Protein AF-A0A2X4UTM6-F1 (afdb_monomer_lite)

Foldseek 3Di:
DADEFAQVLLPVFDFDQDLVLADPVLSVVVVVVVVQQVVLAKDKGWPGFAGALSNLLLQQVLVCLLVVVDQQVPRDDDPPHRYRLFDADPVRHGDSVVSNVRSVNNCVSVVNPPPPHGRDSDDCNNNRNDIDMDMDGPAFGFGADPVGGDGPGPDPPPPD

Secondary structure (DSSP, 8-state):
--EE-SGGGGGTSPPP-SGGGS-HHHHHHHHHHHHHHHHTT-EEEEEE----HHHHHHHHHHHHHHTTSS-GGGSPPBTTB-EE---B-TTSSB-HHHHHHHHHHHHHHTT-TT-SSPPPSS-TTTTT---EEEEE-SS----EETTEE-----------

Organism: Serratia plymuthica (NCBI:txid82996)

Radius of gyration: 20.81 Å; chains: 1; bounding box: 56×42×50 Å

Structure (mmCIF, N/CA/C/O backbone):
data_AF-A0A2X4UTM6-F1
#
_entry.id   AF-A0A2X4UTM6-F1
#
loop_
_atom_site.group_PDB
_atom_site.id
_atom_site.type_symbol
_atom_site.label_atom_id
_atom_site.label_alt_id
_atom_site.label_comp_id
_atom_site.label_asym_id
_atom_site.label_entity_id
_atom_site.label_seq_id
_atom_site.pdbx_PDB_ins_code
_atom_site.Cartn_x
_atom_site.Cartn_y
_atom_site.Cartn_z
_atom_site.occupancy
_atom_site.B_iso_or_equiv
_atom_site.auth_seq_id
_atom_site.auth_comp_id
_atom_site.auth_asym_id
_atom_s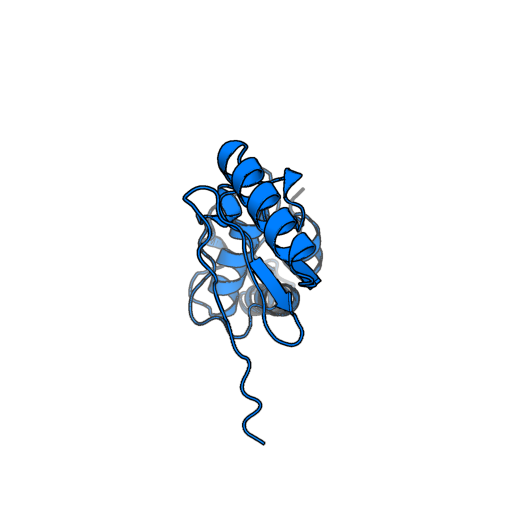ite.auth_atom_id
_atom_site.pdbx_PDB_model_num
ATOM 1 N N . MET A 1 1 ? 19.499 11.934 -8.343 1.00 78.31 1 MET A N 1
ATOM 2 C CA . MET A 1 1 ? 20.039 10.653 -8.849 1.00 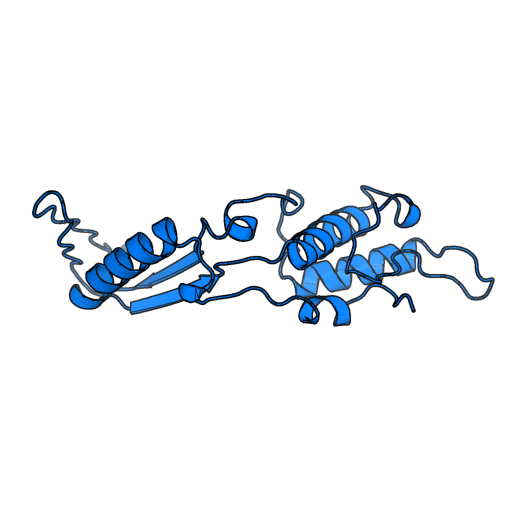78.31 1 MET A CA 1
ATOM 3 C C . MET A 1 1 ? 18.927 9.618 -8.764 1.00 78.31 1 MET A C 1
ATOM 5 O O . MET A 1 1 ? 18.189 9.668 -7.787 1.00 78.31 1 MET A O 1
ATOM 9 N N . TYR A 1 2 ? 18.757 8.771 -9.782 1.00 90.75 2 TYR A N 1
ATOM 10 C CA . TYR A 1 2 ? 17.765 7.690 -9.754 1.00 90.75 2 TYR A CA 1
ATOM 11 C C . TYR A 1 2 ? 18.371 6.435 -9.129 1.00 90.75 2 TYR A C 1
ATOM 13 O O . TYR A 1 2 ? 19.549 6.148 -9.335 1.00 90.75 2 TYR A O 1
ATOM 21 N N . GLU A 1 3 ? 17.568 5.698 -8.371 1.00 96.00 3 GLU A N 1
ATOM 22 C CA . GLU A 1 3 ? 17.997 4.499 -7.663 1.00 96.00 3 GLU A CA 1
ATOM 23 C C . GLU A 1 3 ? 17.178 3.281 -8.107 1.00 96.00 3 GLU A C 1
ATOM 25 O O . GLU A 1 3 ? 15.949 3.329 -8.154 1.00 96.00 3 GLU A O 1
ATOM 30 N N . LEU A 1 4 ? 17.867 2.172 -8.403 1.00 97.50 4 LEU A N 1
ATOM 31 C CA . LEU A 1 4 ? 17.237 0.935 -8.872 1.00 97.50 4 LEU A CA 1
ATOM 32 C C . LEU A 1 4 ? 16.150 0.437 -7.914 1.00 97.50 4 LEU A C 1
ATOM 34 O O . LEU A 1 4 ? 16.331 0.435 -6.690 1.00 97.50 4 LEU A O 1
ATOM 38 N N . SER A 1 5 ? 15.042 -0.021 -8.496 1.00 97.69 5 SER A N 1
ATOM 39 C CA . SER A 1 5 ? 13.941 -0.668 -7.787 1.00 97.69 5 SER A CA 1
ATOM 40 C C . SER A 1 5 ? 14.411 -1.911 -7.022 1.00 97.69 5 SER A C 1
ATOM 42 O O . SER A 1 5 ? 15.411 -2.543 -7.367 1.00 97.69 5 SER A O 1
ATOM 44 N N . GLY A 1 6 ? 13.694 -2.256 -5.953 1.00 97.00 6 GLY A N 1
ATOM 45 C CA . GLY A 1 6 ? 14.023 -3.379 -5.074 1.00 97.00 6 GLY A CA 1
ATOM 46 C C . GLY A 1 6 ? 13.593 -3.127 -3.631 1.00 97.00 6 GLY A C 1
ATOM 47 O O . GLY A 1 6 ? 13.046 -2.071 -3.315 1.00 97.00 6 GLY A O 1
ATOM 48 N N . LYS A 1 7 ? 13.859 -4.094 -2.742 1.00 96.62 7 LYS A N 1
ATOM 49 C CA . LYS A 1 7 ? 13.343 -4.118 -1.355 1.00 96.62 7 LYS A CA 1
ATOM 50 C C . LYS A 1 7 ? 13.558 -2.821 -0.582 1.00 96.62 7 LYS A C 1
ATOM 52 O O . LYS A 1 7 ? 12.656 -2.392 0.113 1.00 96.62 7 LYS A O 1
ATOM 57 N N . LYS A 1 8 ? 14.706 -2.161 -0.745 1.00 96.25 8 LYS A N 1
ATOM 58 C CA . LYS A 1 8 ? 15.014 -0.887 -0.071 1.00 96.25 8 LYS A CA 1
ATOM 59 C C . LYS A 1 8 ? 13.925 0.175 -0.240 1.00 96.25 8 LYS A C 1
ATOM 61 O O . LYS A 1 8 ? 13.578 0.844 0.720 1.00 96.25 8 LYS A O 1
ATOM 66 N N . TRP A 1 9 ? 13.290 0.250 -1.410 1.00 97.31 9 TRP A N 1
ATOM 67 C CA . TRP A 1 9 ? 12.232 1.225 -1.674 1.00 97.31 9 TRP A CA 1
ATOM 68 C C . TRP A 1 9 ? 10.987 1.036 -0.796 1.00 97.31 9 TRP A C 1
ATOM 70 O O . TRP A 1 9 ? 10.194 1.969 -0.653 1.00 97.31 9 TRP A O 1
ATOM 80 N N . THR A 1 10 ? 10.792 -0.134 -0.176 1.00 95.62 10 THR A N 1
ATOM 81 C CA . THR A 1 10 ? 9.603 -0.402 0.647 1.00 95.62 10 THR A CA 1
ATOM 82 C C . THR A 1 10 ? 9.571 0.382 1.957 1.00 95.62 10 THR A C 1
ATOM 84 O O . THR A 1 10 ? 8.479 0.611 2.498 1.00 95.62 10 THR A O 1
ATOM 87 N N . SER A 1 11 ? 10.731 0.859 2.419 1.00 95.19 11 SER A N 1
ATOM 88 C CA . SER A 1 11 ? 10.885 1.666 3.630 1.00 95.19 11 SER A CA 1
ATOM 89 C C . SER A 1 11 ? 10.924 3.177 3.373 1.00 95.19 11 SER A C 1
ATOM 91 O O . SER A 1 11 ? 10.739 3.936 4.318 1.00 95.19 11 SER A O 1
ATOM 93 N N . HIS A 1 12 ? 11.091 3.632 2.123 1.00 95.00 12 HIS A N 1
ATOM 94 C CA . HIS A 1 12 ? 11.254 5.061 1.796 1.00 95.00 12 HIS A CA 1
ATOM 95 C C . HIS A 1 12 ? 9.984 5.884 2.056 1.00 95.00 12 HIS A C 1
ATOM 97 O O . HIS A 1 12 ? 10.057 7.057 2.405 1.00 95.00 12 HIS A O 1
ATOM 103 N N . PHE A 1 13 ? 8.812 5.261 1.898 1.00 94.31 13 PHE A N 1
ATOM 104 C CA . PHE A 1 13 ? 7.514 5.894 2.133 1.00 94.31 13 PHE A CA 1
ATOM 105 C C . PHE A 1 13 ? 6.676 4.988 3.025 1.00 94.31 13 PHE A C 1
ATOM 107 O O . PHE A 1 13 ? 5.951 4.099 2.557 1.00 94.31 13 PHE A O 1
ATOM 114 N N . GLN A 1 14 ? 6.827 5.165 4.333 1.00 93.25 14 GLN A N 1
ATOM 115 C CA . GLN A 1 14 ? 6.091 4.388 5.321 1.00 93.25 14 GLN A CA 1
ATOM 116 C C . GLN A 1 14 ? 4.624 4.824 5.370 1.00 93.25 14 GLN A C 1
ATOM 118 O O . GLN A 1 14 ? 4.295 5.998 5.223 1.00 93.25 14 GLN A O 1
ATOM 123 N N . GLY A 1 15 ? 3.730 3.848 5.533 1.00 91.56 15 GLY A N 1
ATOM 124 C CA . GLY A 1 15 ? 2.346 4.140 5.898 1.00 91.56 15 GLY A CA 1
ATOM 125 C C . GLY A 1 15 ? 2.258 4.575 7.359 1.00 91.56 15 GLY A C 1
ATOM 126 O O . GLY A 1 15 ? 3.194 4.379 8.130 1.00 91.56 15 GLY A O 1
ATOM 127 N N . SER A 1 16 ? 1.115 5.126 7.742 1.00 93.94 16 SER A N 1
ATOM 128 C CA . SER A 1 16 ? 0.795 5.430 9.133 1.00 93.94 16 SER A CA 1
ATOM 129 C C . SER A 1 16 ? -0.088 4.340 9.737 1.00 93.94 16 SER A C 1
ATOM 131 O O . SER A 1 16 ? -0.835 3.670 9.025 1.00 93.94 16 SER A O 1
ATOM 133 N N . ASN A 1 17 ? -0.019 4.185 11.055 1.00 92.94 17 ASN A N 1
ATOM 134 C CA . ASN A 1 17 ? -0.952 3.417 11.884 1.00 92.94 17 ASN A CA 1
ATOM 135 C C . ASN A 1 17 ? -1.607 4.302 12.965 1.00 92.94 17 ASN A C 1
ATOM 137 O O . ASN A 1 17 ? -2.166 3.808 13.941 1.00 92.94 17 ASN A O 1
ATOM 141 N N . SER A 1 18 ? -1.526 5.625 12.800 1.00 95.19 18 SER A N 1
ATOM 142 C CA . SER A 1 18 ? -2.017 6.615 13.755 1.00 95.19 18 SER A CA 1
ATOM 143 C C . SER A 1 18 ? -3.258 7.325 13.230 1.00 95.19 18 SER A C 1
ATOM 145 O O . SER A 1 18 ? -3.317 7.719 12.058 1.00 95.19 18 SER A O 1
ATOM 147 N N . THR A 1 19 ? -4.235 7.553 14.108 1.00 95.19 19 THR A N 1
ATOM 148 C CA . THR 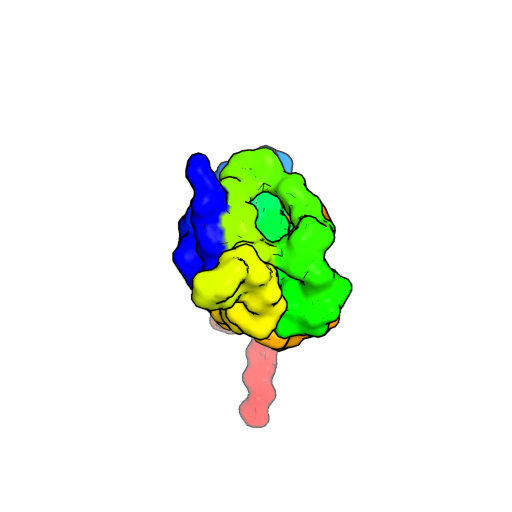A 1 19 ? -5.443 8.320 13.774 1.00 95.19 19 THR A CA 1
ATOM 149 C C . THR A 1 19 ? -5.142 9.781 13.457 1.00 95.19 19 THR A C 1
ATOM 151 O O . THR A 1 19 ? -5.856 10.367 12.657 1.00 95.19 19 THR A O 1
ATOM 154 N N . LYS A 1 20 ? -4.021 10.326 13.950 1.00 95.62 20 LYS A N 1
ATOM 155 C CA . LYS A 1 20 ? -3.574 11.709 13.683 1.00 95.62 20 LYS A CA 1
ATOM 156 C C . LYS A 1 20 ? -3.283 12.017 12.210 1.00 95.62 20 LYS A C 1
ATOM 158 O O . LYS A 1 20 ? -3.029 13.156 11.850 1.00 95.62 20 LYS A O 1
ATOM 163 N N . THR A 1 21 ? -3.217 10.983 11.375 1.00 92.06 21 THR A N 1
ATOM 164 C CA . THR A 1 21 ? -2.964 11.109 9.927 1.00 92.06 21 THR A CA 1
ATOM 165 C C . THR A 1 21 ? -4.231 10.938 9.089 1.00 92.06 21 THR A C 1
ATOM 167 O O . THR A 1 21 ? -4.174 10.924 7.860 1.00 92.06 21 THR A O 1
ATOM 170 N N . LEU A 1 22 ? -5.377 10.764 9.749 1.00 94.94 22 LEU A N 1
ATOM 171 C CA . LEU A 1 22 ? -6.680 10.736 9.103 1.00 94.94 22 LEU A CA 1
ATOM 172 C C . LEU A 1 22 ? -7.135 12.162 8.768 1.00 94.94 22 LEU A C 1
ATOM 174 O O . LEU A 1 22 ? -6.624 13.141 9.307 1.00 94.94 22 LEU A O 1
ATOM 178 N N . SER A 1 23 ? -8.111 12.288 7.870 1.00 94.69 23 SER A N 1
ATOM 179 C CA . SER A 1 23 ? -8.732 13.584 7.597 1.00 94.69 23 SER A CA 1
ATOM 180 C C . SER A 1 23 ? -9.454 14.099 8.852 1.00 94.69 23 SER A C 1
ATOM 182 O O . SER A 1 23 ? -9.994 13.285 9.603 1.00 94.69 23 SER A O 1
ATOM 184 N N . PRO A 1 24 ? -9.539 15.421 9.095 1.00 94.12 24 PRO A N 1
ATOM 185 C CA . PRO A 1 24 ? -9.973 15.950 10.395 1.00 94.12 24 PRO A CA 1
ATOM 186 C C . PRO A 1 24 ? -11.344 15.440 10.870 1.00 94.12 24 PRO A C 1
ATOM 188 O O . PRO A 1 24 ? -11.518 15.033 12.020 1.00 94.12 24 PRO A O 1
ATOM 191 N N . THR A 1 25 ? -12.335 15.413 9.973 1.00 94.00 25 THR A N 1
ATOM 192 C CA . THR A 1 25 ? -13.678 14.914 10.303 1.00 94.00 25 THR A CA 1
ATOM 193 C C . THR A 1 25 ? -13.674 13.409 10.554 1.00 94.00 25 THR A C 1
ATOM 195 O O . THR A 1 25 ? -14.343 12.933 11.474 1.00 94.00 25 THR A O 1
ATOM 198 N N . PHE A 1 26 ? -12.927 12.644 9.756 1.00 94.31 26 PHE A N 1
ATOM 199 C CA . PHE A 1 26 ? -12.847 11.198 9.921 1.00 94.31 26 PHE A CA 1
ATOM 200 C C . PHE A 1 26 ? -12.076 10.823 11.191 1.00 94.31 26 PHE A C 1
ATOM 202 O O . PHE A 1 26 ? -12.539 9.974 11.948 1.00 94.31 26 PHE A O 1
ATOM 209 N N . GLU A 1 27 ? -10.975 11.518 11.483 1.00 95.81 27 GLU A N 1
ATOM 210 C CA . GLU A 1 27 ? -10.195 11.393 12.713 1.00 95.81 27 GLU A CA 1
ATOM 211 C C . GLU A 1 27 ? -11.079 11.552 13.951 1.00 95.81 27 GLU A C 1
ATOM 213 O O . GLU A 1 27 ? -11.088 10.677 14.817 1.00 95.81 27 GLU A O 1
ATOM 218 N N . SER A 1 28 ? -11.844 12.646 14.028 1.00 94.25 28 SER A N 1
ATOM 219 C CA . SER A 1 28 ? -12.707 12.929 15.179 1.00 94.25 28 SER A CA 1
ATOM 220 C C . SER A 1 28 ? -13.711 11.797 15.425 1.00 94.25 28 SER A C 1
ATOM 222 O O . SER A 1 28 ? -13.848 11.304 16.549 1.00 94.25 28 SER A O 1
ATOM 224 N N . ASN A 1 29 ? -14.350 11.314 14.355 1.00 92.19 29 ASN A N 1
ATOM 225 C CA . ASN A 1 29 ? -15.315 10.220 14.427 1.00 92.19 29 ASN A CA 1
ATOM 226 C C . ASN A 1 29 ? -14.659 8.886 14.819 1.00 92.19 29 ASN A C 1
ATOM 228 O O . ASN A 1 29 ? -15.193 8.166 15.666 1.00 92.19 29 ASN A O 1
ATOM 232 N N . VAL A 1 30 ? -13.494 8.565 14.248 1.00 93.88 30 VAL A N 1
ATOM 233 C CA . VAL A 1 30 ? -12.736 7.351 14.582 1.00 93.88 30 VAL A CA 1
ATOM 234 C C . VAL A 1 30 ? -12.284 7.387 16.038 1.00 93.88 30 VAL A C 1
ATOM 236 O O . VAL A 1 30 ? -12.473 6.404 16.748 1.00 93.88 30 VAL A O 1
ATOM 239 N N . ASN A 1 31 ? -11.761 8.510 16.529 1.00 95.19 31 ASN A N 1
ATOM 240 C CA . ASN A 1 31 ? -11.333 8.636 17.923 1.00 95.19 31 ASN A CA 1
ATOM 241 C C . ASN A 1 31 ? -12.508 8.435 18.898 1.00 95.19 31 ASN A C 1
ATOM 243 O O . ASN A 1 31 ? -12.361 7.717 19.889 1.00 95.19 31 ASN A O 1
ATOM 247 N N . ALA A 1 32 ? -13.691 8.980 18.598 1.00 91.19 32 ALA A N 1
ATOM 248 C CA . ALA A 1 32 ? -14.893 8.753 19.404 1.00 91.19 32 ALA A CA 1
ATOM 249 C C . ALA A 1 32 ? -15.342 7.276 19.397 1.00 91.19 32 ALA A C 1
ATOM 251 O O . ALA A 1 32 ? -15.717 6.724 20.438 1.00 91.19 32 ALA A O 1
ATOM 252 N N . PHE A 1 33 ? -15.268 6.613 18.239 1.00 91.19 33 PHE A N 1
ATOM 253 C CA . PHE A 1 33 ? -15.570 5.187 18.110 1.00 91.19 33 PHE A CA 1
ATOM 254 C C . PHE A 1 33 ? -14.575 4.313 18.887 1.00 91.19 33 PHE A C 1
ATOM 256 O O . PHE A 1 33 ? -14.986 3.475 19.689 1.00 91.19 33 PHE A O 1
ATOM 263 N N . LEU A 1 34 ? -13.272 4.561 18.729 1.00 92.81 34 LEU A N 1
ATOM 264 C CA . LEU A 1 34 ? -12.210 3.861 19.455 1.00 92.81 34 LEU A CA 1
ATOM 265 C C . LEU A 1 34 ? -12.341 4.043 20.969 1.00 92.81 34 LEU A C 1
ATOM 267 O O . LEU A 1 34 ? -12.136 3.089 21.716 1.00 92.81 34 LEU A O 1
ATOM 271 N N . GLN A 1 35 ? -12.712 5.239 21.434 1.00 92.44 35 GLN A N 1
ATOM 272 C CA . GLN A 1 35 ? -12.979 5.475 22.852 1.00 92.44 35 GLN A CA 1
ATOM 273 C C . GLN A 1 35 ? -14.171 4.648 23.346 1.00 92.44 35 GLN A C 1
ATOM 275 O O . GLN A 1 35 ? -14.115 4.080 24.434 1.00 92.44 35 GLN A O 1
ATOM 280 N N . SER A 1 36 ? -15.228 4.537 22.540 1.00 90.50 36 SER A N 1
ATOM 281 C CA . SER A 1 36 ? -16.408 3.735 22.883 1.00 90.50 36 SER A CA 1
ATOM 282 C C . SER A 1 36 ? -16.070 2.244 22.987 1.00 90.50 36 SER A C 1
ATOM 284 O O . SER A 1 36 ? -16.482 1.600 23.947 1.00 90.50 36 SER A O 1
ATOM 286 N N . LEU A 1 37 ? -15.261 1.716 22.061 1.00 91.00 37 LEU A N 1
ATOM 287 C CA . LEU A 1 37 ? -14.762 0.337 22.108 1.00 91.00 37 LEU A CA 1
ATOM 288 C C . LEU A 1 37 ? -13.908 0.078 23.356 1.00 91.00 37 LEU A C 1
ATOM 290 O O . LEU A 1 37 ? -14.129 -0.907 24.058 1.00 91.00 37 LEU A O 1
ATOM 294 N N . LYS A 1 38 ? -12.968 0.981 23.665 1.00 91.88 38 LYS A N 1
ATOM 295 C CA . LYS A 1 38 ? -12.123 0.880 24.867 1.00 91.88 38 LYS A CA 1
ATOM 296 C C . LYS A 1 38 ? -12.955 0.888 26.148 1.00 91.88 38 LYS A C 1
ATOM 298 O O . LYS A 1 38 ? -12.723 0.067 27.027 1.00 91.88 38 LYS A O 1
ATOM 303 N N . ASN A 1 39 ? -13.946 1.777 26.237 1.00 90.25 39 ASN A N 1
ATOM 304 C CA . ASN A 1 39 ? -14.847 1.856 27.390 1.00 90.25 39 ASN A CA 1
ATOM 305 C C . ASN A 1 39 ? -15.677 0.577 27.579 1.00 90.25 39 ASN A C 1
ATOM 307 O O . ASN A 1 39 ? -16.050 0.261 28.703 1.00 90.25 39 ASN A O 1
ATOM 311 N N . ALA A 1 40 ? -15.954 -0.151 26.496 1.00 88.75 40 ALA A N 1
ATOM 312 C CA . ALA A 1 40 ? -16.653 -1.432 26.516 1.00 88.75 40 ALA A CA 1
ATOM 313 C C . ALA A 1 40 ? -15.719 -2.636 26.772 1.00 88.75 40 ALA A C 1
ATOM 315 O O . ALA A 1 40 ? -16.161 -3.778 26.709 1.00 88.75 40 ALA A O 1
ATOM 316 N N . GLY A 1 41 ? -14.431 -2.404 27.053 1.00 91.25 41 GLY A N 1
ATOM 317 C CA . GLY A 1 41 ? -13.464 -3.457 27.371 1.00 91.25 41 GLY A CA 1
ATOM 318 C C . GLY A 1 41 ? -12.789 -4.106 26.158 1.00 91.25 41 GLY A C 1
ATOM 319 O O . GLY A 1 41 ? -12.044 -5.072 26.327 1.00 91.25 41 GLY A O 1
ATOM 320 N N . ALA A 1 42 ? -12.996 -3.587 24.943 1.00 92.75 42 ALA A N 1
ATOM 321 C CA . ALA A 1 42 ? -12.291 -4.084 23.765 1.00 92.75 42 ALA A CA 1
ATOM 322 C C . ALA A 1 42 ? -10.824 -3.629 23.736 1.00 92.75 42 ALA A C 1
ATOM 324 O O . ALA A 1 42 ? -10.474 -2.501 24.100 1.00 92.75 42 ALA A O 1
ATOM 325 N N . ARG A 1 43 ? -9.964 -4.498 23.208 1.00 94.25 43 ARG A N 1
ATOM 326 C CA . ARG A 1 43 ? -8.592 -4.193 22.803 1.00 94.25 43 ARG A CA 1
ATOM 327 C C . ARG A 1 43 ? -8.573 -3.925 21.303 1.00 94.25 43 ARG A C 1
ATOM 329 O O . ARG A 1 43 ? -9.177 -4.660 20.528 1.00 94.25 43 ARG A O 1
ATOM 336 N N . ILE A 1 44 ? -7.873 -2.869 20.900 1.00 94.75 44 ILE A N 1
ATOM 337 C CA . ILE A 1 44 ? -7.777 -2.450 19.500 1.00 94.75 44 ILE A CA 1
ATOM 338 C C . ILE A 1 44 ? -6.310 -2.344 19.102 1.00 94.75 44 ILE A C 1
ATOM 340 O O . ILE A 1 44 ? -5.512 -1.729 19.811 1.00 94.75 44 ILE A O 1
ATOM 344 N N . THR A 1 45 ? -5.974 -2.888 17.937 1.00 94.56 45 THR A N 1
ATOM 345 C CA . THR A 1 45 ? -4.675 -2.712 17.285 1.00 94.56 45 THR A CA 1
ATOM 346 C C . THR A 1 45 ? -4.895 -2.133 15.895 1.00 94.56 45 THR A C 1
ATOM 348 O O . THR A 1 45 ? -5.515 -2.772 15.049 1.00 94.56 45 THR A O 1
ATOM 351 N N . ILE A 1 46 ? -4.392 -0.921 15.659 1.00 93.38 46 ILE A N 1
ATOM 352 C CA . ILE A 1 46 ? -4.476 -0.256 14.355 1.00 93.38 46 ILE A CA 1
ATOM 353 C C . ILE A 1 46 ? -3.316 -0.745 13.492 1.00 93.38 46 ILE A C 1
ATOM 355 O O . ILE A 1 46 ? -2.155 -0.597 13.875 1.00 93.38 46 ILE A O 1
ATOM 359 N N . SER A 1 47 ? -3.626 -1.330 12.339 1.00 90.50 47 SER A N 1
ATOM 360 C CA . SER A 1 47 ? -2.625 -1.843 11.403 1.00 90.50 47 SER A CA 1
ATOM 361 C C . SER A 1 47 ? -2.274 -0.825 10.320 1.00 90.50 47 SER A C 1
ATOM 363 O O . SER A 1 47 ? -1.113 -0.756 9.917 1.00 90.50 47 SER A O 1
ATOM 365 N N . ALA A 1 48 ? -3.233 -0.008 9.873 1.00 90.88 48 ALA A N 1
ATOM 366 C CA . ALA A 1 48 ? -2.986 1.038 8.884 1.00 90.88 48 ALA A CA 1
ATOM 367 C C . ALA A 1 48 ? -4.017 2.173 8.946 1.00 90.88 48 ALA A C 1
ATOM 369 O O . ALA A 1 48 ? -5.202 1.954 9.181 1.00 90.88 48 ALA A O 1
ATOM 370 N N . THR A 1 49 ? -3.571 3.391 8.655 1.00 93.12 49 THR A N 1
ATOM 371 C CA . THR A 1 49 ? -4.405 4.577 8.430 1.00 93.12 49 THR A CA 1
ATOM 372 C C . THR A 1 49 ? -4.020 5.215 7.099 1.00 93.12 49 THR A C 1
ATOM 374 O O . THR A 1 49 ? -4.411 4.718 6.041 1.00 93.12 49 THR A O 1
ATOM 377 N N . GLN A 1 50 ? -3.223 6.282 7.103 1.00 93.06 50 GLN A N 1
ATOM 378 C CA . GLN A 1 50 ? -2.827 6.969 5.883 1.00 93.06 50 GLN A CA 1
ATOM 379 C C . GLN A 1 50 ? -1.780 6.167 5.104 1.00 93.06 50 GLN A C 1
ATOM 381 O O . GLN A 1 50 ? -0.742 5.763 5.635 1.00 93.06 50 GLN A O 1
ATOM 386 N N . ARG A 1 51 ? -2.028 5.987 3.806 1.00 95.06 51 ARG A N 1
ATOM 387 C CA . ARG A 1 51 ? -1.040 5.486 2.845 1.00 95.06 51 ARG A CA 1
ATOM 388 C C . ARG A 1 51 ? -0.563 6.657 1.986 1.00 95.06 51 ARG A C 1
ATOM 390 O O . ARG A 1 51 ? -1.372 7.162 1.212 1.00 95.06 51 ARG A O 1
ATOM 397 N N . PRO A 1 52 ? 0.715 7.067 2.052 1.00 94.94 52 PRO A N 1
ATOM 398 C CA . PRO A 1 52 ? 1.224 8.103 1.161 1.00 94.94 52 PRO A CA 1
ATOM 399 C C . PRO A 1 52 ? 1.011 7.734 -0.317 1.00 94.94 52 PRO A C 1
ATOM 401 O O . PRO A 1 52 ? 1.168 6.556 -0.674 1.00 94.94 52 PRO A O 1
ATOM 404 N N . PRO A 1 53 ? 0.688 8.697 -1.198 1.00 95.88 53 PRO A N 1
ATOM 405 C CA . PRO A 1 53 ? 0.566 8.450 -2.635 1.00 95.88 53 PRO A CA 1
ATOM 406 C C . PRO A 1 53 ? 1.811 7.790 -3.251 1.00 95.88 53 PRO A C 1
ATOM 408 O O . PRO A 1 53 ? 1.697 6.988 -4.175 1.00 95.88 53 PRO A O 1
ATOM 411 N N . GLU A 1 54 ? 3.006 8.091 -2.742 1.00 97.12 54 GLU A N 1
ATOM 412 C CA . GLU A 1 54 ? 4.297 7.504 -3.135 1.00 97.12 54 GLU A CA 1
ATOM 413 C C . GLU A 1 54 ? 4.337 6.013 -2.822 1.00 97.12 54 GLU A C 1
ATOM 415 O O . GLU A 1 54 ? 4.697 5.205 -3.679 1.00 97.12 54 GLU A O 1
ATOM 420 N N . ARG A 1 55 ? 3.870 5.626 -1.632 1.00 97.19 55 ARG A N 1
ATOM 421 C CA . ARG A 1 55 ? 3.744 4.219 -1.252 1.00 97.19 55 ARG A CA 1
ATOM 422 C C . ARG A 1 55 ? 2.738 3.499 -2.148 1.00 97.19 55 ARG A C 1
ATOM 424 O O . ARG A 1 55 ? 3.035 2.414 -2.637 1.00 97.19 55 ARG A O 1
ATOM 431 N N . ALA A 1 56 ? 1.572 4.101 -2.396 1.00 97.00 56 ALA A N 1
ATOM 432 C CA . ALA A 1 56 ? 0.554 3.522 -3.276 1.00 97.00 56 ALA A CA 1
ATOM 433 C C . ALA A 1 56 ? 1.080 3.322 -4.708 1.00 97.00 56 ALA A C 1
ATOM 435 O O . ALA A 1 56 ? 0.848 2.274 -5.306 1.00 97.00 56 ALA A O 1
ATOM 436 N N . TYR A 1 57 ? 1.845 4.286 -5.220 1.00 98.31 57 TYR A N 1
ATOM 437 C CA . TYR A 1 57 ? 2.527 4.199 -6.507 1.00 98.31 57 TYR A CA 1
ATOM 438 C C . TYR A 1 57 ? 3.514 3.027 -6.565 1.00 98.31 57 TYR A C 1
ATOM 440 O O . TYR A 1 57 ? 3.411 2.190 -7.463 1.00 98.31 57 TYR A O 1
ATOM 448 N N . LEU A 1 58 ? 4.428 2.921 -5.593 1.00 98.38 58 LEU A N 1
ATOM 449 C CA . LEU A 1 58 ? 5.417 1.838 -5.555 1.00 98.38 58 LEU A CA 1
ATOM 450 C C . LEU A 1 58 ? 4.743 0.467 -5.456 1.00 98.38 58 LEU A C 1
ATOM 452 O O . LEU A 1 58 ? 5.121 -0.462 -6.170 1.00 98.38 58 LEU A O 1
ATOM 456 N N . MET A 1 59 ? 3.714 0.348 -4.615 1.00 98.25 59 MET A N 1
ATOM 457 C CA . MET A 1 59 ? 2.921 -0.872 -4.467 1.00 98.25 59 MET A CA 1
ATOM 458 C C . MET A 1 59 ? 2.202 -1.249 -5.778 1.00 98.25 59 MET A C 1
ATOM 460 O O . MET A 1 59 ? 2.272 -2.395 -6.214 1.00 98.25 59 MET A O 1
ATOM 464 N N . HIS A 1 60 ? 1.549 -0.293 -6.444 1.00 98.50 60 HIS A N 1
ATOM 465 C CA . HIS A 1 60 ? 0.817 -0.536 -7.691 1.00 98.50 60 HIS A CA 1
ATOM 466 C C . HIS A 1 60 ? 1.730 -1.026 -8.820 1.00 98.50 60 HIS A C 1
ATOM 468 O O . HIS A 1 60 ? 1.455 -2.047 -9.456 1.00 98.50 60 HIS A O 1
ATOM 474 N N . TRP A 1 61 ? 2.817 -0.297 -9.078 1.00 98.69 61 TRP A N 1
ATOM 475 C CA . TRP A 1 61 ? 3.672 -0.572 -10.231 1.00 98.69 61 TRP A CA 1
ATOM 476 C C . TRP A 1 61 ? 4.593 -1.764 -10.011 1.00 98.69 61 TRP A C 1
ATOM 478 O O . TRP A 1 61 ? 4.736 -2.568 -10.929 1.00 98.69 61 TRP A O 1
ATOM 488 N N . SER A 1 62 ? 5.115 -1.972 -8.794 1.00 98.56 62 SER A N 1
ATOM 489 C CA . SER A 1 62 ? 5.842 -3.214 -8.487 1.00 98.56 62 SER A CA 1
ATOM 490 C C . SER A 1 62 ? 4.949 -4.441 -8.679 1.00 98.56 62 SER A C 1
ATOM 492 O O . SER A 1 62 ? 5.382 -5.420 -9.280 1.00 98.56 62 SER A O 1
ATOM 494 N N . TRP A 1 63 ? 3.674 -4.381 -8.276 1.00 98.69 63 TRP A N 1
ATOM 495 C CA . TRP A 1 63 ? 2.733 -5.481 -8.494 1.00 98.69 63 TRP A CA 1
ATOM 496 C C . TRP A 1 63 ? 2.496 -5.765 -9.983 1.00 98.69 63 TRP A C 1
ATOM 498 O O . TRP A 1 63 ? 2.531 -6.928 -10.394 1.00 98.69 63 TRP A O 1
ATOM 508 N N . LYS A 1 64 ? 2.304 -4.722 -10.805 1.00 98.69 64 LYS A N 1
ATOM 509 C CA . LYS A 1 64 ? 2.107 -4.878 -12.256 1.00 98.69 64 LYS A CA 1
ATOM 510 C C . LYS A 1 64 ? 3.357 -5.405 -12.962 1.00 98.69 64 LYS A C 1
ATOM 512 O O . LYS A 1 64 ? 3.240 -6.339 -13.755 1.00 98.69 64 LYS A O 1
ATOM 517 N N . ILE A 1 65 ? 4.538 -4.863 -12.650 1.00 98.56 65 ILE A N 1
ATOM 518 C CA . ILE A 1 65 ? 5.812 -5.322 -13.226 1.00 98.56 65 ILE A CA 1
ATOM 519 C C . ILE A 1 65 ? 6.088 -6.773 -12.817 1.00 98.56 65 ILE A C 1
ATOM 521 O O . ILE A 1 65 ? 6.408 -7.595 -13.670 1.00 98.56 65 ILE A O 1
ATOM 525 N N . ALA A 1 66 ? 5.910 -7.129 -11.540 1.00 98.50 66 ALA A N 1
ATOM 526 C CA . ALA A 1 66 ? 6.160 -8.481 -11.027 1.00 98.50 66 ALA A CA 1
ATOM 527 C C . ALA A 1 66 ? 5.341 -9.573 -11.742 1.00 98.50 66 ALA A C 1
ATOM 529 O O . ALA A 1 66 ? 5.762 -10.731 -11.789 1.00 98.50 66 ALA A O 1
ATOM 530 N N . ARG A 1 67 ? 4.179 -9.197 -12.290 1.00 98.12 67 ARG A N 1
ATOM 531 C CA . ARG A 1 67 ? 3.261 -10.051 -13.060 1.00 98.12 67 ARG A CA 1
ATOM 532 C C . ARG A 1 67 ? 3.383 -9.866 -14.577 1.00 98.12 67 ARG A C 1
ATOM 534 O O . ARG A 1 67 ? 2.558 -10.390 -15.312 1.00 98.12 67 ARG A O 1
ATOM 541 N N . ALA A 1 68 ? 4.392 -9.124 -15.034 1.00 97.38 68 ALA A N 1
ATOM 542 C CA . ALA A 1 68 ? 4.634 -8.802 -16.440 1.00 97.38 68 ALA A CA 1
ATOM 543 C C . ALA A 1 68 ? 3.439 -8.141 -17.161 1.00 97.38 68 ALA A C 1
ATOM 545 O O . ALA A 1 68 ? 3.338 -8.220 -18.381 1.00 97.38 68 ALA A O 1
ATOM 546 N N . LEU A 1 69 ? 2.562 -7.451 -16.420 1.00 97.56 69 LEU A N 1
ATOM 547 C CA . LEU A 1 69 ? 1.378 -6.767 -16.961 1.00 97.56 69 LEU A CA 1
ATOM 548 C C . LEU A 1 69 ? 1.691 -5.382 -17.545 1.00 97.56 69 LEU A C 1
ATOM 550 O O . LEU A 1 69 ? 0.829 -4.757 -18.153 1.00 97.56 69 LEU A O 1
ATOM 554 N N . ILE A 1 70 ? 2.900 -4.876 -17.308 1.00 98.00 70 ILE A N 1
ATOM 555 C CA . ILE A 1 70 ? 3.427 -3.645 -17.894 1.00 98.00 70 ILE A CA 1
ATOM 556 C C . ILE A 1 70 ? 4.935 -3.800 -18.087 1.00 98.00 70 ILE A C 1
ATOM 558 O O . ILE A 1 70 ? 5.583 -4.534 -17.326 1.00 98.00 70 ILE A O 1
ATOM 562 N N . ASN A 1 71 ? 5.498 -3.132 -19.093 1.00 97.06 71 ASN A N 1
ATOM 563 C CA . ASN A 1 71 ? 6.945 -3.050 -19.224 1.00 97.06 71 ASN A CA 1
ATOM 564 C C . ASN A 1 71 ? 7.515 -2.042 -18.199 1.00 97.06 71 ASN A C 1
ATOM 566 O O . ASN A 1 71 ? 6.841 -1.071 -17.851 1.00 97.06 71 ASN A O 1
ATOM 570 N N . PRO A 1 72 ? 8.729 -2.260 -17.660 1.00 97.19 72 PRO A N 1
ATOM 571 C CA . PRO A 1 72 ? 9.306 -1.362 -16.655 1.00 97.19 72 PRO A CA 1
ATOM 572 C C . PRO A 1 72 ? 9.520 0.085 -17.139 1.00 97.19 72 PRO A C 1
ATOM 574 O O . PRO A 1 72 ? 9.440 1.007 -16.332 1.00 97.19 72 PRO A O 1
ATOM 577 N N . ASP A 1 73 ? 9.769 0.279 -18.433 1.00 96.38 73 ASP A N 1
ATOM 578 C CA . ASP A 1 73 ? 9.951 1.572 -19.106 1.00 96.38 73 ASP A CA 1
ATOM 579 C C . ASP A 1 73 ? 8.638 2.336 -19.322 1.00 96.38 73 ASP A C 1
ATOM 581 O O . ASP A 1 73 ? 8.639 3.566 -19.323 1.00 96.38 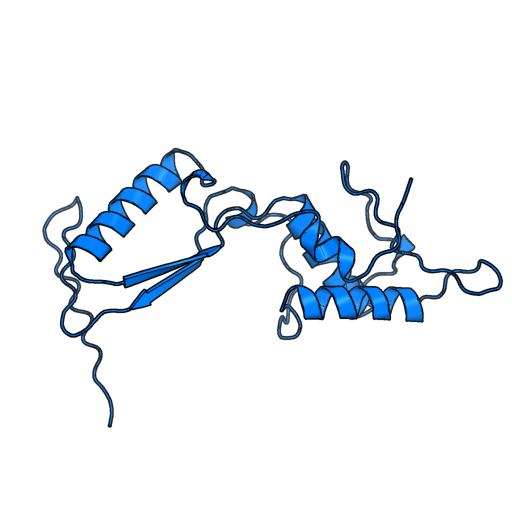73 ASP A O 1
ATOM 585 N N . ASP A 1 74 ? 7.517 1.620 -19.413 1.00 97.75 74 ASP A N 1
ATOM 586 C CA . ASP A 1 74 ? 6.177 2.200 -19.562 1.00 97.75 74 ASP A CA 1
ATOM 587 C C . ASP A 1 74 ? 5.588 2.717 -18.236 1.00 97.75 74 ASP A C 1
ATOM 589 O O . ASP A 1 74 ? 4.491 3.284 -18.210 1.00 97.75 74 ASP A O 1
ATOM 593 N N . VAL A 1 75 ? 6.275 2.519 -17.103 1.00 97.88 75 VAL A N 1
ATOM 594 C CA . VAL A 1 75 ? 5.781 2.993 -15.807 1.00 97.88 75 VAL A CA 1
ATOM 595 C C . VAL A 1 75 ? 5.834 4.527 -15.749 1.00 97.88 75 VAL A C 1
ATOM 597 O O . VAL A 1 75 ? 6.919 5.110 -15.817 1.00 97.88 75 VAL A O 1
ATOM 600 N N . PRO A 1 76 ? 4.693 5.216 -15.535 1.00 97.62 76 PRO A N 1
ATOM 601 C CA . PRO A 1 76 ? 4.670 6.670 -15.431 1.00 97.62 76 PRO A CA 1
ATOM 602 C C . PRO A 1 76 ? 5.576 7.162 -14.305 1.00 97.62 76 PRO A C 1
ATOM 604 O O . PRO A 1 76 ? 5.548 6.617 -13.202 1.00 97.62 76 PRO A O 1
ATOM 607 N N . LYS A 1 77 ? 6.346 8.226 -14.541 1.00 96.56 77 LYS A N 1
ATOM 608 C CA . LYS A 1 77 ? 7.153 8.857 -13.486 1.00 96.56 77 LYS A CA 1
ATOM 609 C C . LYS A 1 77 ? 6.252 9.464 -12.411 1.00 96.56 77 LYS A C 1
ATOM 611 O O . LYS A 1 77 ? 5.164 9.958 -12.705 1.00 96.56 77 LYS A O 1
ATOM 616 N N . LYS A 1 78 ? 6.731 9.483 -11.165 1.00 96.06 78 LYS A N 1
ATOM 617 C CA . LYS A 1 78 ? 6.056 10.163 -10.057 1.00 96.06 78 LYS A CA 1
ATOM 618 C C . LYS A 1 78 ? 6.985 11.155 -9.372 1.00 96.06 78 LYS A C 1
ATOM 620 O O . LYS A 1 78 ? 8.053 10.792 -8.890 1.00 96.06 78 LYS A O 1
ATOM 625 N N . THR A 1 79 ? 6.537 12.405 -9.283 1.00 95.69 79 THR A N 1
ATOM 626 C CA . THR A 1 79 ? 7.229 13.461 -8.537 1.00 95.69 79 THR A CA 1
ATOM 627 C C . THR A 1 79 ? 7.492 13.018 -7.099 1.00 95.69 79 THR A C 1
ATOM 629 O O . THR A 1 79 ? 6.597 12.486 -6.442 1.00 95.69 79 THR A O 1
ATOM 632 N N . GLY A 1 80 ? 8.725 13.223 -6.631 1.00 94.75 80 GLY A N 1
ATOM 633 C CA . GLY A 1 80 ? 9.179 12.799 -5.304 1.00 94.75 80 GLY A CA 1
ATOM 634 C C . GLY A 1 80 ? 9.650 11.342 -5.217 1.00 94.75 80 GLY A C 1
ATOM 635 O O . GLY A 1 80 ? 10.158 10.948 -4.174 1.00 94.75 80 GLY A O 1
ATOM 636 N N . VAL A 1 81 ? 9.544 10.547 -6.292 1.00 97.25 81 VAL A N 1
ATOM 637 C CA . VAL A 1 81 ? 9.965 9.135 -6.326 1.00 97.25 81 VAL A CA 1
ATOM 638 C C . VAL A 1 81 ? 11.023 8.925 -7.415 1.00 97.25 81 VAL A C 1
ATOM 640 O O . VAL A 1 81 ? 10.708 8.645 -8.568 1.00 97.25 81 VAL A O 1
ATOM 643 N N . ASN A 1 82 ? 12.300 9.037 -7.043 1.00 96.88 82 ASN A N 1
ATOM 644 C CA . ASN A 1 82 ? 13.443 8.894 -7.959 1.00 96.88 82 ASN A CA 1
ATOM 645 C C . ASN A 1 82 ? 13.829 7.420 -8.210 1.00 96.88 82 ASN A C 1
ATOM 647 O O . ASN A 1 82 ? 14.992 7.043 -8.060 1.00 96.88 82 ASN A O 1
ATOM 651 N N . ILE A 1 83 ? 12.853 6.575 -8.539 1.00 98.12 83 ILE A N 1
ATOM 652 C CA . ILE A 1 83 ? 13.049 5.136 -8.761 1.00 98.12 83 ILE A CA 1
ATOM 653 C C . ILE A 1 83 ? 13.381 4.827 -10.220 1.00 98.12 83 ILE A C 1
ATOM 655 O O . ILE A 1 83 ? 12.746 5.356 -11.130 1.00 98.12 83 ILE A O 1
ATOM 659 N N . GLU A 1 84 ? 14.362 3.954 -10.433 1.00 97.62 84 GLU A N 1
ATOM 660 C CA . GLU A 1 84 ? 14.666 3.358 -11.733 1.00 97.62 84 GLU A CA 1
ATOM 661 C C . GLU A 1 84 ? 14.084 1.941 -11.794 1.00 97.62 84 GLU A C 1
ATOM 663 O O . GLU A 1 84 ? 14.505 1.043 -11.058 1.00 97.62 84 GLU A O 1
ATOM 668 N N . TRP A 1 85 ? 13.095 1.739 -12.663 1.00 98.25 85 TRP A N 1
ATOM 669 C CA . TRP A 1 85 ? 12.448 0.441 -12.854 1.00 98.25 85 TRP A CA 1
ATOM 670 C C . TRP A 1 85 ? 13.202 -0.443 -13.849 1.00 98.25 85 TRP A C 1
ATOM 672 O O . TRP A 1 85 ? 13.113 -1.671 -13.750 1.00 98.25 85 TRP A O 1
ATOM 682 N N . CYS A 1 86 ? 13.956 0.145 -14.779 1.00 97.75 86 CYS A N 1
ATOM 683 C CA . CYS A 1 86 ? 14.718 -0.553 -15.807 1.00 97.75 86 CYS A CA 1
ATOM 684 C C . CYS A 1 86 ? 16.099 -0.950 -15.281 1.00 97.75 86 CYS A C 1
ATOM 686 O O . CYS A 1 86 ? 17.039 -0.156 -15.240 1.00 97.75 86 CYS A O 1
ATOM 688 N N . HIS A 1 87 ? 16.240 -2.221 -14.913 1.00 97.31 87 HIS A N 1
ATOM 689 C CA . HIS A 1 87 ? 17.536 -2.806 -14.592 1.00 97.31 87 HIS A CA 1
ATOM 690 C C . HIS A 1 87 ? 18.291 -3.066 -15.890 1.00 97.31 87 HIS A C 1
ATOM 692 O O . HIS A 1 87 ? 17.673 -3.344 -16.914 1.00 97.31 87 HIS A O 1
ATOM 698 N N . LYS A 1 88 ? 19.622 -2.973 -15.865 1.00 95.44 88 LYS A N 1
ATOM 699 C CA . LYS A 1 88 ? 20.467 -3.194 -17.046 1.00 95.44 88 LYS A CA 1
ATOM 700 C C . LYS A 1 88 ? 21.326 -4.450 -16.895 1.00 95.44 88 LYS A C 1
ATOM 702 O O . LYS A 1 88 ? 21.690 -4.842 -15.783 1.00 95.44 88 LYS A O 1
ATOM 707 N N . ASN A 1 89 ? 21.633 -5.097 -18.013 1.00 92.88 89 ASN A N 1
ATOM 708 C CA . ASN A 1 89 ? 22.635 -6.157 -18.085 1.00 92.88 89 ASN A CA 1
ATOM 709 C C . ASN A 1 89 ? 24.057 -5.568 -18.205 1.00 92.88 89 ASN A C 1
ATOM 711 O O . ASN A 1 89 ? 24.237 -4.350 -18.174 1.00 92.88 89 ASN A O 1
ATOM 715 N N . SER A 1 90 ? 25.066 -6.436 -18.322 1.00 92.12 90 SER A N 1
ATOM 716 C CA . SER A 1 90 ? 26.475 -6.046 -18.501 1.00 92.12 90 SER A CA 1
ATOM 717 C C . SER A 1 90 ? 26.709 -5.166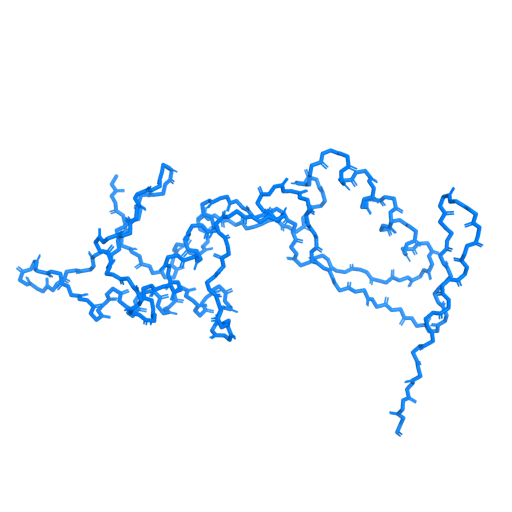 -19.730 1.00 92.12 90 SER A C 1
ATOM 719 O O . SER A 1 90 ? 27.576 -4.302 -19.703 1.00 92.12 90 SER A O 1
ATOM 721 N N . ASP A 1 91 ? 25.891 -5.336 -20.769 1.00 92.06 91 ASP A N 1
ATOM 722 C CA . ASP A 1 91 ? 26.003 -4.614 -22.040 1.00 92.06 91 ASP A CA 1
ATOM 723 C C . ASP A 1 91 ? 25.221 -3.287 -22.026 1.00 92.06 91 ASP A C 1
ATOM 725 O O . ASP A 1 91 ? 25.045 -2.639 -23.058 1.00 92.06 91 ASP A O 1
ATOM 729 N N . GLY A 1 92 ? 24.681 -2.894 -20.867 1.00 91.19 92 GLY A N 1
ATOM 730 C CA . GLY A 1 92 ? 23.914 -1.662 -20.686 1.00 91.19 92 GLY A CA 1
ATOM 731 C C . GLY A 1 92 ? 22.487 -1.695 -21.248 1.00 91.19 92 GLY A C 1
ATOM 732 O O . GLY A 1 92 ? 21.783 -0.683 -21.163 1.00 91.19 92 GLY A O 1
ATOM 733 N N . LYS A 1 93 ? 22.030 -2.834 -21.784 1.00 93.56 93 LYS A N 1
ATOM 734 C CA . LYS A 1 93 ? 20.657 -3.032 -22.279 1.00 93.56 93 LYS A CA 1
ATOM 735 C C . LYS A 1 93 ? 19.712 -3.369 -21.132 1.00 93.56 93 LYS A C 1
ATOM 737 O O . LYS A 1 93 ? 20.137 -3.920 -20.120 1.00 93.56 93 LYS A O 1
ATOM 742 N N . VAL A 1 94 ? 18.426 -3.056 -21.291 1.00 94.56 94 VAL A N 1
ATOM 743 C CA . VAL A 1 94 ? 17.405 -3.368 -20.279 1.00 94.56 94 VAL A CA 1
ATOM 744 C C . VAL A 1 94 ? 17.301 -4.882 -20.079 1.00 94.56 94 VAL A C 1
ATOM 746 O O . VAL A 1 94 ? 17.070 -5.637 -21.020 1.00 94.56 94 VAL A O 1
ATOM 749 N N . ASP A 1 95 ? 17.446 -5.312 -18.830 1.00 96.75 95 ASP A N 1
ATOM 750 C CA . ASP A 1 95 ? 17.249 -6.676 -18.362 1.00 96.75 95 ASP A CA 1
ATOM 751 C C . ASP A 1 95 ? 15.877 -6.778 -17.690 1.00 96.75 95 ASP A C 1
ATOM 753 O O . ASP A 1 95 ? 15.695 -6.511 -16.496 1.00 96.75 95 ASP A O 1
ATOM 757 N N . ARG A 1 96 ? 14.886 -7.172 -18.492 1.00 95.69 96 ARG A N 1
ATOM 758 C CA . ARG A 1 96 ? 13.498 -7.295 -18.040 1.00 95.69 96 ARG A CA 1
ATOM 759 C C . ARG A 1 96 ? 13.350 -8.302 -16.899 1.00 95.69 96 ARG A C 1
ATOM 761 O O . ARG A 1 96 ? 12.534 -8.080 -16.006 1.00 95.69 96 ARG A O 1
ATOM 768 N N . ASN A 1 97 ? 14.136 -9.378 -16.892 1.00 96.88 97 ASN A N 1
ATOM 769 C CA . ASN A 1 97 ? 14.051 -10.402 -15.853 1.00 96.88 97 ASN A CA 1
ATOM 770 C C . ASN A 1 97 ? 14.530 -9.856 -14.506 1.00 96.88 97 ASN A C 1
ATOM 772 O O . ASN A 1 97 ? 13.858 -10.073 -13.495 1.00 96.88 97 ASN A O 1
ATOM 776 N N . LYS A 1 98 ? 15.618 -9.075 -14.486 1.00 98.00 98 LYS A N 1
ATOM 777 C CA . LYS A 1 98 ? 16.066 -8.375 -13.270 1.00 98.00 98 LYS A CA 1
ATOM 778 C C . LYS A 1 98 ? 15.043 -7.357 -12.777 1.00 98.00 98 LYS A C 1
ATOM 780 O O . LYS A 1 98 ? 14.738 -7.351 -11.586 1.00 98.00 98 LYS A O 1
ATOM 785 N N . SER A 1 99 ? 14.449 -6.566 -13.673 1.00 98.44 99 SER A N 1
ATOM 786 C CA . SER A 1 99 ? 13.365 -5.640 -13.312 1.00 98.44 99 SER A CA 1
ATOM 787 C C . SER A 1 99 ? 12.165 -6.355 -12.686 1.00 98.44 99 SER A C 1
ATOM 789 O O . SER A 1 99 ? 11.656 -5.925 -11.650 1.00 98.44 99 SER A O 1
ATOM 791 N N . ILE A 1 100 ? 11.730 -7.472 -13.278 1.00 98.56 100 ILE A N 1
ATOM 792 C CA . ILE A 1 100 ? 10.637 -8.296 -12.744 1.00 98.56 100 ILE A CA 1
ATOM 793 C C . ILE A 1 100 ? 11.015 -8.870 -11.378 1.00 98.56 100 ILE A C 1
ATOM 795 O O . ILE A 1 100 ? 10.191 -8.847 -10.463 1.00 98.56 100 ILE A O 1
ATOM 799 N N . GLN A 1 101 ? 12.242 -9.362 -11.209 1.00 98.56 101 GLN A N 1
ATOM 800 C CA . GLN A 1 101 ? 12.683 -9.935 -9.941 1.00 98.56 101 GLN A CA 1
ATOM 801 C C . GLN A 1 101 ? 12.744 -8.882 -8.827 1.00 98.56 101 GLN A C 1
ATOM 803 O O . GLN A 1 101 ? 12.223 -9.118 -7.738 1.00 98.56 101 GLN A O 1
ATOM 808 N N . ALA A 1 102 ? 13.282 -7.694 -9.106 1.00 98.56 102 ALA A N 1
ATOM 809 C CA . ALA A 1 102 ? 13.286 -6.581 -8.159 1.00 98.56 102 ALA A CA 1
ATOM 810 C C . ALA A 1 102 ? 11.861 -6.157 -7.758 1.00 98.56 102 ALA A C 1
ATOM 812 O O . ALA A 1 102 ? 11.588 -5.888 -6.586 1.00 98.56 102 ALA A O 1
ATOM 813 N N . ALA A 1 103 ? 10.925 -6.157 -8.709 1.00 98.62 103 ALA A N 1
ATOM 814 C CA . ALA A 1 103 ? 9.521 -5.877 -8.436 1.00 98.62 103 ALA A CA 1
ATOM 815 C C . ALA A 1 103 ? 8.853 -6.980 -7.591 1.00 98.62 103 ALA A C 1
ATOM 817 O O . ALA A 1 103 ? 8.110 -6.667 -6.660 1.00 98.62 103 ALA A O 1
ATOM 818 N N . LYS A 1 104 ? 9.144 -8.263 -7.851 1.00 98.62 104 LYS A N 1
ATOM 819 C CA . LYS A 1 104 ? 8.678 -9.396 -7.025 1.00 98.62 104 LYS A CA 1
ATOM 820 C C . LYS A 1 104 ? 9.183 -9.295 -5.590 1.00 98.62 104 LYS A C 1
ATOM 822 O O . LYS A 1 104 ? 8.426 -9.545 -4.653 1.00 98.62 104 LYS A O 1
ATOM 827 N N . ASP A 1 105 ? 10.431 -8.881 -5.417 1.00 98.50 105 ASP A N 1
ATOM 828 C CA . ASP A 1 105 ? 11.025 -8.656 -4.106 1.00 98.50 105 ASP A CA 1
ATOM 829 C C . ASP A 1 105 ? 10.291 -7.552 -3.332 1.00 98.50 105 ASP A C 1
ATOM 831 O O . ASP A 1 105 ? 9.998 -7.727 -2.150 1.00 98.50 105 ASP A O 1
ATOM 835 N N . MET A 1 106 ? 9.919 -6.455 -4.000 1.00 98.56 106 MET A N 1
ATOM 836 C CA . MET A 1 106 ? 9.075 -5.412 -3.407 1.00 98.56 106 MET A CA 1
ATOM 837 C C . MET A 1 106 ? 7.670 -5.931 -3.074 1.00 98.56 106 MET A C 1
ATOM 839 O O . MET A 1 106 ? 7.162 -5.650 -1.993 1.00 98.56 106 MET A O 1
ATOM 843 N N . VAL A 1 107 ? 7.041 -6.710 -3.962 1.00 98.44 107 VAL A N 1
ATOM 844 C CA . VAL A 1 107 ? 5.717 -7.318 -3.722 1.00 98.44 107 VAL A CA 1
ATOM 845 C C . VAL A 1 107 ? 5.730 -8.199 -2.477 1.00 98.44 107 VAL A C 1
ATOM 847 O O . VAL A 1 107 ? 4.811 -8.107 -1.661 1.00 98.44 107 VAL A O 1
ATOM 850 N N . LYS A 1 108 ? 6.774 -9.019 -2.314 1.00 98.00 108 LYS A N 1
ATOM 851 C CA . LYS A 1 108 ? 6.965 -9.860 -1.129 1.00 98.00 108 LYS A CA 1
ATOM 852 C C . LYS A 1 108 ? 7.118 -9.009 0.129 1.00 98.00 108 LYS A C 1
ATOM 854 O O . LYS A 1 108 ? 6.429 -9.262 1.109 1.00 98.00 108 LYS A O 1
ATOM 859 N N . GLU A 1 109 ? 7.973 -7.993 0.079 1.00 97.69 109 GLU A N 1
ATOM 860 C CA . GLU A 1 109 ? 8.261 -7.113 1.216 1.00 97.69 109 GLU A CA 1
ATOM 861 C C . GLU A 1 109 ? 7.040 -6.284 1.649 1.00 97.69 109 GLU A C 1
ATOM 863 O O . GLU A 1 109 ? 6.808 -6.062 2.831 1.00 97.69 109 GLU A O 1
ATOM 868 N N . TYR A 1 110 ? 6.195 -5.878 0.701 1.00 95.56 110 TYR A N 1
ATOM 869 C CA . TYR A 1 110 ? 4.922 -5.220 0.992 1.00 95.56 110 TYR A CA 1
ATOM 870 C C . TYR A 1 110 ? 3.799 -6.184 1.418 1.00 95.56 110 TYR A C 1
ATOM 872 O O . TYR A 1 110 ? 2.693 -5.719 1.696 1.00 95.56 110 TYR A O 1
ATOM 880 N N . GLY A 1 111 ? 4.031 -7.502 1.435 1.00 95.38 111 GLY A N 1
ATOM 881 C CA . GLY A 1 111 ? 3.016 -8.501 1.789 1.00 95.38 111 GLY A CA 1
ATOM 882 C C . GLY A 1 111 ? 1.895 -8.654 0.753 1.00 95.38 111 GLY A C 1
ATOM 883 O O . GLY A 1 111 ? 0.778 -9.023 1.095 1.00 95.38 111 GLY A O 1
ATOM 884 N N . MET A 1 112 ? 2.163 -8.358 -0.521 1.00 96.19 112 MET A N 1
ATOM 885 C CA . MET A 1 112 ? 1.151 -8.287 -1.587 1.00 96.19 112 MET A CA 1
ATOM 886 C C . MET A 1 112 ? 1.071 -9.538 -2.473 1.00 96.19 112 MET A C 1
ATOM 888 O O . MET A 1 112 ? 0.403 -9.525 -3.509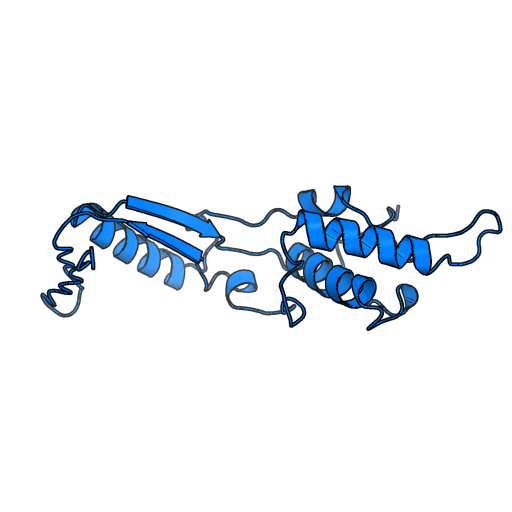 1.00 96.19 112 MET A O 1
ATOM 892 N N . THR A 1 113 ? 1.775 -10.613 -2.114 1.00 94.56 113 THR A N 1
ATOM 893 C CA . THR A 1 113 ? 1.890 -11.826 -2.940 1.00 94.56 113 THR A CA 1
ATOM 894 C C . THR A 1 113 ? 0.526 -12.424 -3.298 1.00 94.56 113 THR A C 1
ATOM 896 O O . THR A 1 113 ? 0.309 -12.789 -4.455 1.00 94.56 113 THR A O 1
ATOM 899 N N . SER A 1 114 ? -0.402 -12.454 -2.338 1.00 94.38 114 SER A N 1
ATOM 900 C CA . SER A 1 114 ? -1.747 -13.031 -2.467 1.00 94.38 114 SER A CA 1
ATOM 901 C C . SER A 1 114 ? -2.780 -12.110 -3.128 1.00 94.38 114 SER A C 1
ATOM 903 O O . SER A 1 114 ? -3.924 -12.518 -3.313 1.00 94.38 114 SER A O 1
ATOM 905 N N . LEU A 1 115 ? -2.419 -10.873 -3.490 1.00 94.31 115 LEU A N 1
ATOM 906 C CA . LEU A 1 115 ? -3.367 -9.953 -4.117 1.00 94.31 115 LEU A CA 1
ATOM 907 C C . LEU A 1 115 ? -3.656 -10.355 -5.569 1.00 94.31 115 LEU A C 1
ATOM 909 O O . LEU A 1 115 ? -2.735 -10.494 -6.377 1.00 94.31 115 LEU A O 1
ATOM 913 N N . ASN A 1 116 ? -4.943 -10.443 -5.908 1.00 95.12 116 ASN A N 1
ATOM 914 C CA . ASN A 1 116 ? -5.426 -10.707 -7.270 1.00 95.12 116 ASN A CA 1
ATOM 915 C C . ASN A 1 116 ? -5.550 -9.438 -8.128 1.00 95.12 116 ASN A C 1
ATOM 917 O O . ASN A 1 116 ? -5.640 -9.523 -9.349 1.00 95.12 116 ASN A O 1
ATOM 921 N N . VAL A 1 117 ? -5.529 -8.262 -7.500 1.00 95.31 117 VAL A N 1
ATOM 922 C CA . VAL A 1 117 ? -5.616 -6.959 -8.165 1.00 95.31 117 VAL A CA 1
ATOM 923 C C . VAL A 1 117 ? -4.514 -6.036 -7.657 1.00 95.31 117 VAL A C 1
ATOM 925 O O . VAL A 1 117 ? -4.132 -6.092 -6.486 1.00 95.31 117 VAL A O 1
ATOM 928 N N . ALA A 1 118 ? -4.003 -5.178 -8.542 1.00 95.44 118 ALA A N 1
ATOM 929 C CA . ALA A 1 118 ? -3.028 -4.166 -8.171 1.00 95.44 118 ALA A CA 1
ATOM 930 C C . ALA A 1 118 ? -3.612 -3.227 -7.095 1.00 95.44 118 ALA A C 1
ATOM 932 O O . ALA A 1 118 ? -4.751 -2.772 -7.240 1.00 95.44 118 ALA A O 1
ATOM 933 N N . PRO A 1 119 ? -2.838 -2.862 -6.060 1.00 95.06 119 PRO A N 1
ATOM 934 C CA . PRO A 1 119 ? -3.223 -1.815 -5.119 1.00 95.06 119 PRO A CA 1
ATOM 935 C C . PRO A 1 119 ? -3.644 -0.538 -5.848 1.00 95.06 119 PRO A C 1
ATOM 937 O O . PRO A 1 119 ? -2.953 -0.083 -6.759 1.00 95.06 119 PRO A O 1
ATOM 940 N N . ALA A 1 120 ? -4.770 0.056 -5.463 1.00 95.06 120 ALA A N 1
ATOM 941 C CA . ALA A 1 120 ? -5.260 1.265 -6.116 1.00 95.06 120 ALA A CA 1
ATOM 942 C C . ALA A 1 120 ? -4.336 2.470 -5.852 1.00 95.06 120 ALA A C 1
ATOM 944 O O . ALA A 1 120 ? -3.901 2.693 -4.720 1.00 95.06 120 ALA A O 1
ATOM 945 N N . LEU A 1 121 ? -4.083 3.273 -6.894 1.00 94.62 121 LEU A N 1
ATOM 946 C CA . LEU A 1 121 ? -3.309 4.521 -6.796 1.00 94.62 121 LEU A CA 1
ATOM 947 C C . LEU A 1 121 ? -4.047 5.600 -5.991 1.00 94.62 121 LEU A C 1
ATOM 949 O O . LEU A 1 121 ? -3.415 6.397 -5.304 1.00 94.62 121 LEU A O 1
ATOM 953 N N . LYS A 1 122 ? -5.382 5.596 -6.062 1.00 92.50 122 LYS A N 1
ATOM 954 C CA . LYS A 1 122 ? -6.275 6.426 -5.255 1.00 92.50 122 LYS A CA 1
ATOM 955 C C . LYS A 1 122 ? -7.244 5.516 -4.508 1.00 92.50 122 LYS A C 1
ATOM 957 O O . LYS A 1 122 ? -7.910 4.680 -5.110 1.00 92.50 122 LYS A O 1
ATOM 962 N N . SER A 1 123 ? -7.288 5.658 -3.193 1.00 90.69 123 SER A N 1
ATOM 963 C CA . SER A 1 123 ? -8.132 4.885 -2.284 1.00 90.69 123 SER A CA 1
ATOM 964 C C . SER A 1 123 ? -8.483 5.713 -1.050 1.00 90.69 123 SER A C 1
ATOM 966 O O . SER A 1 123 ? -7.899 6.768 -0.801 1.00 90.69 123 SER A O 1
ATOM 968 N N . ARG A 1 124 ? -9.368 5.191 -0.201 1.00 92.19 124 ARG A N 1
ATOM 969 C CA . ARG A 1 124 ? -9.667 5.824 1.087 1.00 92.19 124 ARG A CA 1
ATOM 970 C C . ARG A 1 124 ? -8.433 5.961 1.990 1.00 92.19 124 ARG A C 1
ATOM 972 O O . ARG A 1 124 ? -8.314 6.972 2.671 1.00 92.19 124 ARG A O 1
ATOM 979 N N . HIS A 1 125 ? -7.468 5.036 1.933 1.00 92.81 125 HIS A N 1
ATOM 980 C CA . HIS A 1 125 ? -6.211 5.169 2.687 1.00 92.81 125 HIS A CA 1
ATOM 981 C C . HIS A 1 125 ? -5.335 6.322 2.191 1.00 92.81 125 HIS A C 1
ATOM 983 O O . HIS A 1 125 ? -4.696 6.990 2.999 1.00 92.81 125 HIS A O 1
ATOM 989 N N . THR A 1 126 ? -5.299 6.587 0.880 1.00 90.94 126 THR A N 1
ATOM 990 C CA . THR A 1 126 ? -4.544 7.735 0.340 1.00 90.94 126 THR A CA 1
ATOM 991 C C . THR A 1 126 ? -5.236 9.066 0.619 1.00 90.94 126 THR A C 1
ATOM 993 O O . THR A 1 126 ? -4.587 10.102 0.635 1.00 90.94 126 THR A O 1
ATOM 996 N N . GLU A 1 127 ? -6.547 9.040 0.863 1.00 92.25 127 GLU A N 1
ATOM 997 C CA . GLU A 1 127 ? -7.347 10.209 1.250 1.00 92.25 127 GLU A CA 1
ATOM 998 C C . GLU A 1 127 ? -7.366 10.455 2.772 1.00 92.25 127 GLU A C 1
ATOM 1000 O O . GLU A 1 127 ? -7.963 11.431 3.216 1.00 92.25 127 GLU A O 1
ATOM 1005 N N . GLY A 1 128 ? -6.767 9.572 3.585 1.00 92.62 128 GLY A N 1
ATOM 1006 C CA . GLY A 1 128 ? -6.865 9.645 5.051 1.00 92.62 128 GLY A CA 1
ATOM 1007 C C . GLY A 1 128 ? -8.268 9.329 5.593 1.00 92.62 128 GLY A C 1
ATOM 1008 O O . GLY A 1 128 ? -8.613 9.730 6.698 1.00 92.62 128 GLY A O 1
ATOM 1009 N N . ASN A 1 129 ? -9.085 8.615 4.819 1.00 95.25 129 ASN A N 1
ATOM 1010 C CA . ASN A 1 129 ? -10.485 8.290 5.110 1.00 95.25 129 ASN A CA 1
ATOM 1011 C C . ASN A 1 129 ? -10.713 6.785 5.342 1.00 95.25 129 ASN A C 1
ATOM 1013 O O . ASN A 1 129 ? -11.829 6.296 5.180 1.00 95.25 129 ASN A O 1
ATOM 1017 N N . ALA A 1 130 ? -9.656 6.029 5.651 1.00 93.44 130 ALA A N 1
ATOM 1018 C CA . ALA A 1 130 ? -9.741 4.611 5.987 1.00 93.44 130 ALA A CA 1
ATOM 1019 C C . ALA A 1 130 ? -8.832 4.258 7.159 1.00 93.44 130 ALA A C 1
ATOM 1021 O O . ALA A 1 130 ? -7.805 4.899 7.393 1.00 93.44 130 ALA A O 1
ATOM 1022 N N . ILE A 1 131 ? -9.235 3.211 7.867 1.00 93.69 131 ILE A N 1
ATOM 1023 C CA . ILE A 1 131 ? -8.504 2.611 8.968 1.00 93.69 131 ILE A CA 1
ATOM 1024 C C . ILE A 1 131 ? -8.683 1.096 8.890 1.00 93.69 131 ILE A C 1
ATOM 1026 O O . ILE A 1 131 ? -9.811 0.609 8.853 1.00 93.69 131 ILE A O 1
ATOM 1030 N N . ASP A 1 132 ? -7.567 0.378 8.893 1.00 92.06 132 ASP A N 1
ATOM 1031 C CA . ASP A 1 132 ? -7.536 -1.065 9.090 1.00 92.06 132 ASP A CA 1
ATOM 1032 C C . ASP A 1 132 ? -7.147 -1.318 10.548 1.00 92.06 132 ASP A C 1
ATOM 1034 O O . ASP A 1 132 ? -6.168 -0.758 11.059 1.00 92.06 132 ASP A O 1
ATOM 1038 N N . MET A 1 133 ? -7.936 -2.128 11.249 1.00 94.44 133 MET A N 1
ATOM 1039 C CA . MET A 1 133 ? -7.691 -2.454 12.649 1.00 94.44 133 MET A CA 1
ATOM 1040 C C . MET A 1 133 ? -8.223 -3.836 13.003 1.00 94.44 133 MET A C 1
ATOM 1042 O O . MET A 1 133 ? -9.226 -4.289 12.457 1.00 94.44 133 MET A O 1
ATOM 1046 N N . ASN A 1 134 ? -7.571 -4.459 13.978 1.00 92.88 134 ASN A N 1
ATOM 1047 C CA . ASN A 1 134 ? -8.068 -5.645 14.655 1.00 92.88 134 ASN A CA 1
ATOM 1048 C C . ASN A 1 134 ? -8.697 -5.228 15.982 1.00 92.88 134 ASN A C 1
ATOM 1050 O O . ASN A 1 134 ? -8.124 -4.422 16.723 1.00 92.88 134 ASN A O 1
ATOM 1054 N N . ILE A 1 135 ? -9.863 -5.789 16.281 1.00 92.81 135 ILE A N 1
ATOM 1055 C CA . ILE A 1 135 ? -10.603 -5.548 17.519 1.00 92.81 135 ILE A CA 1
ATOM 1056 C C . ILE A 1 135 ? -10.828 -6.907 18.177 1.00 92.81 135 ILE A C 1
ATOM 1058 O O . ILE A 1 135 ? -11.301 -7.835 17.525 1.00 92.81 135 ILE A O 1
ATOM 1062 N N . SER A 1 136 ? -10.492 -7.025 19.458 1.00 91.44 136 SER A N 1
ATOM 1063 C CA . SER A 1 136 ? -10.744 -8.224 20.259 1.00 91.44 136 SER A CA 1
ATOM 1064 C C . SER A 1 136 ? -11.382 -7.864 21.597 1.00 91.44 136 SER A C 1
ATOM 1066 O O . SER A 1 136 ? -11.110 -6.812 22.173 1.00 91.44 136 SER A O 1
ATOM 1068 N N . TRP A 1 137 ? -12.265 -8.727 22.088 1.00 92.31 137 TRP A N 1
ATOM 1069 C CA . TRP A 1 137 ? -12.954 -8.581 23.370 1.00 92.31 137 TRP A CA 1
ATOM 1070 C C . TRP A 1 137 ? -13.304 -9.966 23.922 1.00 92.31 137 TRP A C 1
ATOM 1072 O O . TRP A 1 137 ? -13.163 -10.972 23.227 1.00 92.31 137 TRP A O 1
ATOM 1082 N N . ILE A 1 138 ? -13.734 -10.016 25.180 1.00 86.88 138 ILE A N 1
ATOM 1083 C CA . ILE A 1 138 ? -14.206 -11.237 25.841 1.00 86.88 138 ILE A CA 1
ATOM 1084 C C . ILE A 1 138 ? -15.636 -10.983 26.314 1.00 86.88 138 ILE A C 1
ATOM 1086 O O . ILE A 1 138 ? -15.916 -9.931 26.885 1.00 86.88 138 ILE A O 1
ATOM 1090 N N . GLY A 1 139 ? -16.527 -11.952 26.099 1.00 84.88 139 GLY A N 1
ATOM 1091 C CA . GLY A 1 139 ? -17.929 -11.849 26.499 1.00 84.88 139 GLY A CA 1
ATOM 1092 C C . GLY A 1 139 ? -18.721 -10.858 25.644 1.00 84.88 139 GLY A C 1
ATOM 1093 O O . GLY A 1 139 ? -18.502 -10.746 24.438 1.00 84.88 139 GLY A O 1
ATOM 1094 N N . ASN A 1 140 ? -19.661 -10.155 26.274 1.00 83.38 140 ASN A N 1
ATOM 1095 C CA . ASN A 1 140 ? -20.530 -9.193 25.600 1.00 83.38 140 ASN A CA 1
ATOM 1096 C C . ASN A 1 140 ? -19.845 -7.829 25.462 1.00 83.38 140 ASN A C 1
ATOM 1098 O O . ASN A 1 140 ? -19.284 -7.312 26.426 1.00 83.38 140 ASN A O 1
ATOM 1102 N N . LEU A 1 141 ? -19.949 -7.221 24.278 1.00 82.06 141 LEU A N 1
ATOM 1103 C CA . LEU A 1 141 ? -19.416 -5.889 23.994 1.00 82.06 141 LEU A CA 1
ATOM 1104 C C . LEU A 1 141 ? -20.551 -4.864 23.884 1.00 82.06 141 LEU A C 1
ATOM 1106 O O . LEU A 1 141 ? -21.190 -4.753 22.846 1.00 82.06 141 LEU A O 1
ATOM 1110 N N . GLU A 1 142 ? -20.805 -4.078 24.927 1.00 80.88 142 GLU A N 1
ATOM 1111 C CA . GLU A 1 142 ? -21.892 -3.091 24.906 1.00 80.88 142 GLU A CA 1
ATOM 1112 C C . GLU A 1 142 ? -21.400 -1.694 24.512 1.00 80.88 142 GLU A C 1
ATOM 1114 O O . GLU A 1 142 ? -20.707 -1.014 25.270 1.00 80.88 142 GLU A O 1
ATOM 1119 N N . LEU A 1 143 ? -21.791 -1.222 23.327 1.00 78.69 143 LEU A N 1
ATOM 1120 C CA . LEU A 1 143 ? -21.414 0.104 22.837 1.00 78.69 143 LEU A CA 1
ATOM 1121 C C . LEU A 1 143 ? -22.496 1.148 23.128 1.00 78.69 143 LEU A C 1
ATOM 1123 O O . LEU A 1 143 ? -23.678 0.957 22.855 1.00 78.69 143 LEU A O 1
ATOM 1127 N N . LYS A 1 144 ? -22.086 2.318 23.626 1.00 70.25 144 LYS A N 1
ATOM 1128 C CA . LYS A 1 144 ? -22.949 3.505 23.684 1.00 70.25 144 LYS A CA 1
ATOM 1129 C C . LYS A 1 144 ? -22.683 4.366 22.454 1.00 70.25 144 LYS A C 1
ATOM 1131 O O . LYS A 1 144 ? -21.669 5.052 22.397 1.00 70.25 144 LYS A O 1
ATOM 1136 N N . ILE A 1 145 ? -23.589 4.345 21.479 1.00 64.00 145 ILE A N 1
ATOM 1137 C CA . ILE A 1 145 ? -23.516 5.218 20.299 1.00 64.00 145 ILE A CA 1
ATOM 1138 C C . ILE A 1 145 ? -24.339 6.502 20.475 1.00 64.00 145 ILE A C 1
ATOM 1140 O O . ILE A 1 145 ? -25.298 6.573 21.240 1.00 64.00 145 ILE A O 1
ATOM 1144 N N . ARG A 1 146 ? -23.931 7.565 19.767 1.00 57.00 146 ARG A N 1
ATOM 1145 C CA . ARG A 1 146 ? -24.405 8.952 19.960 1.00 57.00 146 ARG A CA 1
ATOM 1146 C C . ARG A 1 146 ? -25.890 9.183 19.603 1.00 57.00 146 ARG A C 1
ATOM 1148 O O . ARG A 1 146 ? -26.416 10.242 19.916 1.00 57.00 146 ARG A O 1
ATOM 1155 N N . ARG A 1 147 ? -26.574 8.212 18.980 1.00 56.25 147 ARG A N 1
ATOM 1156 C CA . ARG A 1 147 ? -28.015 8.252 18.630 1.00 56.25 147 ARG A CA 1
ATOM 1157 C C . ARG A 1 147 ? -28.919 7.462 19.599 1.00 56.25 147 ARG A C 1
ATOM 1159 O O . ARG A 1 147 ? -30.030 7.099 19.237 1.00 56.25 147 ARG A O 1
ATOM 1166 N N . GLY A 1 148 ? -28.459 7.218 20.826 1.00 49.22 148 GLY A N 1
ATOM 1167 C CA . GLY A 1 148 ? -29.161 6.406 21.825 1.00 49.22 148 GLY A CA 1
ATOM 1168 C C . GLY A 1 148 ? -28.442 5.081 22.080 1.00 49.22 148 GLY A C 1
ATOM 1169 O O . GLY A 1 148 ? -27.607 4.653 21.284 1.00 49.22 148 GLY A O 1
ATOM 1170 N N . LYS A 1 149 ? -28.724 4.441 23.224 1.00 43.00 149 LYS A N 1
ATOM 1171 C CA . LYS A 1 149 ? -28.166 3.120 23.552 1.00 43.00 149 LYS A CA 1
ATOM 1172 C C . LYS A 1 149 ? -28.635 2.111 22.499 1.00 43.00 149 LYS A C 1
ATOM 1174 O O . LYS A 1 149 ? -29.792 1.713 22.510 1.00 43.00 149 LYS A O 1
ATOM 1179 N N . GLN A 1 150 ? -27.739 1.680 21.623 1.00 51.09 150 GLN A N 1
ATOM 1180 C CA . GLN A 1 150 ? -27.924 0.466 20.840 1.00 51.09 150 GLN A CA 1
ATOM 1181 C C . GLN A 1 150 ? -26.900 -0.534 21.353 1.00 51.09 150 GLN A C 1
ATOM 1183 O O . GLN A 1 150 ? -25.699 -0.363 21.161 1.00 51.09 150 GLN A O 1
ATOM 1188 N N . CYS A 1 151 ? -27.393 -1.537 22.075 1.00 43.19 151 CYS A N 1
ATOM 1189 C CA . CYS A 1 151 ? -26.576 -2.625 22.574 1.00 43.19 151 CYS A CA 1
ATOM 1190 C C . CYS A 1 151 ? -26.221 -3.524 21.385 1.00 43.19 151 CYS A C 1
ATOM 1192 O O . CYS A 1 151 ? -27.066 -4.277 20.905 1.00 43.19 151 CYS A O 1
ATOM 1194 N N . LEU A 1 152 ? -25.003 -3.410 20.861 1.00 47.50 152 LEU A N 1
ATOM 1195 C CA . LEU A 1 152 ? -24.506 -4.350 19.864 1.00 47.50 152 LEU A CA 1
ATOM 1196 C C . LEU A 1 152 ? -23.954 -5.579 20.594 1.00 47.50 152 LEU A C 1
ATOM 1198 O O . LEU A 1 152 ? -22.753 -5.688 20.788 1.00 47.50 152 LEU A O 1
ATOM 1202 N N . SER A 1 153 ? -24.820 -6.500 21.022 1.00 41.72 153 SER A N 1
ATOM 1203 C CA . SER A 1 153 ? -24.351 -7.786 21.548 1.00 41.72 153 SER A CA 1
ATOM 1204 C C . SER A 1 153 ? -23.760 -8.605 20.397 1.00 41.72 153 SER A C 1
ATOM 1206 O O . SER A 1 153 ? -24.482 -9.243 19.635 1.00 41.72 153 SER A O 1
ATOM 1208 N N . ILE A 1 154 ? -22.438 -8.544 20.229 1.00 51.97 154 ILE A N 1
ATOM 1209 C CA . ILE A 1 154 ? -21.712 -9.502 19.393 1.00 51.97 154 ILE A CA 1
ATOM 1210 C C . ILE A 1 154 ? -21.280 -10.646 20.311 1.00 51.97 154 ILE A C 1
ATOM 1212 O O . ILE A 1 154 ? -20.220 -10.587 20.937 1.00 51.97 154 ILE A O 1
ATOM 1216 N N . ALA A 1 155 ? -22.127 -11.668 20.422 1.00 41.72 155 ALA A N 1
ATOM 1217 C CA . ALA A 1 155 ? -21.763 -12.912 21.082 1.00 41.72 155 ALA A CA 1
ATOM 1218 C C . ALA A 1 155 ? -20.794 -13.690 20.177 1.00 41.72 155 ALA A C 1
ATOM 1220 O O . ALA A 1 155 ? -21.163 -14.143 19.095 1.00 41.72 155 ALA A O 1
ATOM 1221 N N . PHE A 1 156 ? -19.542 -13.843 20.612 1.00 41.56 156 PHE A N 1
ATOM 1222 C CA . PHE A 1 156 ? -18.644 -14.841 20.037 1.00 41.56 156 PHE A CA 1
ATOM 1223 C C . PHE A 1 156 ? -19.073 -16.203 20.592 1.00 41.56 156 PHE A C 1
ATOM 1225 O O . PHE A 1 156 ? -18.708 -16.572 21.707 1.00 41.56 156 PHE A O 1
ATOM 1232 N N . GLN A 1 157 ? -19.898 -16.938 19.846 1.00 36.53 157 GLN A N 1
ATOM 1233 C CA . GLN A 1 157 ? -20.147 -18.341 20.157 1.00 36.53 157 GLN A CA 1
ATOM 1234 C C . GLN A 1 157 ? -18.885 -19.111 19.755 1.00 36.53 157 GLN A C 1
ATOM 1236 O O . GLN A 1 157 ? -18.593 -19.246 18.566 1.00 36.53 157 GLN A O 1
ATOM 1241 N N . LEU A 1 158 ? -18.107 -19.587 20.733 1.00 34.47 158 LEU A N 1
ATOM 1242 C CA . LEU A 1 158 ? -17.153 -20.661 20.470 1.00 34.47 158 LEU A CA 1
ATOM 1243 C C . LEU A 1 158 ? -17.993 -21.858 19.999 1.00 34.47 158 LEU A C 1
ATOM 1245 O O . LEU A 1 158 ? -18.683 -22.479 20.806 1.00 34.47 158 LEU A O 1
ATOM 1249 N N . MET A 1 159 ? -17.993 -22.145 18.698 1.00 31.06 159 MET A N 1
ATOM 1250 C CA . MET A 1 159 ? -18.310 -23.495 18.249 1.00 31.06 159 MET A CA 1
ATOM 1251 C C . MET A 1 159 ? -17.078 -24.330 18.587 1.00 31.06 159 MET A C 1
ATOM 1253 O O . MET A 1 159 ? -16.045 -24.203 17.930 1.00 31.06 159 MET A O 1
ATOM 1257 N N . VAL A 1 160 ? -17.175 -25.035 19.716 1.00 38.12 160 VAL A N 1
ATOM 1258 C CA . VAL A 1 160 ? -16.252 -26.100 20.124 1.00 38.12 160 VAL A CA 1
ATOM 1259 C C . VAL A 1 160 ? -16.411 -27.274 19.167 1.00 38.12 160 VAL A C 1
ATOM 1261 O O . VAL A 1 160 ? -17.572 -27.540 18.782 1.00 38.12 160 VAL A O 1
#

Sequence (160 aa):
MYELSGKKWTSHFQGSNSTKTLSPTFESNVNAFLQSLKNAGARITISATQRPPERAYLMHWSWKIARALINPDDVPKKTGVNIEWCHKNSDGKVDRNKSIQAAKDMVKEYGMTSLNVAPALKSRHTEGNAIDMNISWIGNLELKIRRGKQCLSIAFQLMV

pLDDT: mean 89.46, std 15.44, range [31.06, 98.69]